Protein AF-A0A6N6ZDT7-F1 (afdb_monomer_lite)

Structure (mmCIF, N/CA/C/O backbone):
data_AF-A0A6N6ZDT7-F1
#
_entry.id   AF-A0A6N6ZDT7-F1
#
loop_
_atom_site.group_PDB
_atom_site.id
_atom_site.type_symbol
_atom_site.label_atom_id
_atom_site.label_alt_id
_atom_site.label_comp_id
_atom_site.label_asym_id
_atom_site.label_entity_id
_atom_site.label_seq_id
_atom_site.pdbx_PDB_ins_code
_atom_site.Cartn_x
_atom_site.Cartn_y
_atom_site.Cartn_z
_atom_site.occupancy
_atom_site.B_iso_or_equiv
_atom_site.auth_seq_id
_atom_site.auth_comp_id
_atom_site.auth_asym_id
_atom_site.auth_atom_id
_atom_site.pdbx_PDB_model_num
ATOM 1 N N . MET A 1 1 ? 32.423 -13.403 33.398 1.00 40.62 1 MET A N 1
ATOM 2 C CA . MET A 1 1 ? 31.146 -12.752 33.055 1.00 40.62 1 MET A CA 1
ATOM 3 C C . MET A 1 1 ? 30.874 -13.139 31.625 1.00 40.62 1 MET A C 1
ATOM 5 O O . MET A 1 1 ? 31.645 -12.760 30.758 1.00 40.62 1 MET A O 1
ATOM 9 N N . SER A 1 2 ? 29.938 -14.059 31.439 1.00 47.41 2 SER A N 1
ATOM 10 C CA . SER A 1 2 ? 29.636 -14.671 30.151 1.00 47.41 2 SER A CA 1
ATOM 11 C C . SER A 1 2 ? 28.853 -13.659 29.324 1.00 47.41 2 SER A C 1
ATOM 13 O O . SER A 1 2 ? 27.722 -13.342 29.681 1.00 47.41 2 SER A O 1
ATOM 15 N N . ASP A 1 3 ? 29.468 -13.116 28.277 1.00 53.34 3 ASP A N 1
ATOM 16 C CA . ASP A 1 3 ? 28.764 -12.298 27.294 1.00 53.34 3 ASP A CA 1
ATOM 17 C C . ASP A 1 3 ? 27.861 -13.229 26.480 1.00 53.34 3 ASP A C 1
ATOM 19 O O . ASP A 1 3 ? 28.299 -13.877 25.528 1.00 53.34 3 ASP A O 1
ATOM 23 N N . GLU A 1 4 ? 26.605 -13.366 26.903 1.00 55.56 4 GLU A N 1
ATOM 24 C CA . GLU A 1 4 ? 25.595 -14.010 26.071 1.00 55.56 4 GLU A CA 1
ATOM 25 C C . GLU A 1 4 ? 25.382 -13.157 24.808 1.00 55.56 4 GLU A C 1
ATOM 27 O O . GLU A 1 4 ? 25.164 -11.942 24.910 1.00 55.56 4 GLU A O 1
ATOM 32 N N . PRO A 1 5 ? 25.478 -13.758 23.609 1.00 49.47 5 PRO A N 1
ATOM 33 C CA . PRO A 1 5 ? 25.370 -13.027 22.356 1.00 49.47 5 PRO A CA 1
ATOM 34 C C . PRO A 1 5 ? 23.965 -12.445 22.188 1.00 49.47 5 PRO A C 1
ATOM 36 O O . PRO A 1 5 ? 22.962 -13.021 22.622 1.00 49.47 5 PRO A O 1
ATOM 39 N N . LYS A 1 6 ? 23.881 -11.274 21.549 1.00 50.59 6 LYS A N 1
ATOM 40 C CA . LYS A 1 6 ? 22.604 -10.579 21.358 1.00 50.59 6 LYS A CA 1
ATOM 41 C C . LYS A 1 6 ? 21.718 -11.395 20.404 1.00 50.59 6 LYS A C 1
ATOM 43 O O . LYS A 1 6 ? 22.240 -12.073 19.523 1.00 50.59 6 LYS A O 1
ATOM 48 N N . PRO A 1 7 ? 20.377 -11.283 20.481 1.00 47.41 7 PRO A N 1
ATOM 49 C CA . PRO A 1 7 ? 19.448 -12.080 19.666 1.00 47.41 7 PRO A CA 1
ATOM 50 C C . PRO A 1 7 ? 19.633 -11.951 18.144 1.00 47.41 7 PRO A C 1
ATOM 52 O O . PRO A 1 7 ? 19.095 -12.757 17.394 1.00 47.41 7 PRO A O 1
ATOM 55 N N . CYS A 1 8 ? 20.377 -10.945 17.674 1.00 46.56 8 CYS A N 1
ATOM 56 C CA . CYS A 1 8 ? 20.740 -10.773 16.269 1.00 46.56 8 CYS A CA 1
ATOM 57 C C . CYS A 1 8 ? 21.877 -11.692 15.796 1.00 46.56 8 CYS A C 1
ATOM 59 O O . CYS A 1 8 ? 21.957 -11.964 14.603 1.00 46.56 8 CYS A O 1
ATOM 61 N N . ASP A 1 9 ? 22.716 -12.193 16.703 1.00 46.00 9 ASP A N 1
ATOM 62 C CA . ASP A 1 9 ? 23.884 -13.023 16.374 1.00 46.00 9 ASP A CA 1
ATOM 63 C C . ASP A 1 9 ? 23.500 -14.500 16.157 1.00 46.00 9 ASP A C 1
ATOM 65 O O . ASP A 1 9 ? 24.256 -15.267 15.569 1.00 46.00 9 ASP A O 1
ATOM 69 N N . LEU A 1 10 ? 22.297 -14.891 16.596 1.00 47.38 10 LEU A N 1
ATOM 70 C CA . LEU A 1 10 ? 21.721 -16.234 16.434 1.00 47.38 10 LEU A CA 1
ATOM 71 C C . LEU A 1 10 ? 20.873 -16.383 15.162 1.00 47.38 10 LEU A C 1
ATOM 73 O O . LEU A 1 10 ? 20.349 -17.460 14.876 1.00 47.38 10 LEU A O 1
ATOM 77 N N . ILE A 1 11 ? 20.716 -15.308 14.391 1.00 46.97 11 ILE A N 1
ATOM 78 C CA . ILE A 1 11 ? 19.949 -15.312 13.150 1.00 46.97 11 ILE A CA 1
ATOM 79 C C . ILE A 1 11 ? 20.946 -15.469 11.999 1.00 46.97 11 ILE A C 1
ATOM 81 O O . ILE A 1 11 ? 21.381 -14.491 11.394 1.00 46.97 11 ILE A O 1
ATOM 85 N N . GLU A 1 12 ? 21.284 -16.714 11.651 1.00 44.91 12 GLU A N 1
ATOM 86 C CA . GLU A 1 12 ? 21.985 -17.049 10.401 1.00 44.91 12 GLU A CA 1
ATOM 87 C C . GLU A 1 12 ? 21.084 -16.828 9.166 1.00 44.91 12 GLU A C 1
ATOM 89 O O . GLU A 1 12 ? 20.954 -17.680 8.291 1.00 44.91 12 GLU A O 1
ATOM 94 N N . PHE A 1 13 ? 20.447 -15.665 9.036 1.00 43.69 13 PHE A N 1
ATOM 95 C CA . PHE A 1 13 ? 19.944 -15.232 7.739 1.00 43.69 13 PHE A CA 1
ATOM 96 C C . PHE A 1 13 ? 21.044 -14.433 7.059 1.00 43.69 13 PHE A C 1
ATOM 98 O O . PHE A 1 13 ? 21.208 -13.229 7.262 1.00 43.69 13 PHE A O 1
ATOM 105 N N . ARG A 1 14 ? 21.810 -15.137 6.219 1.00 39.03 14 ARG A N 1
ATOM 106 C CA . ARG A 1 14 ? 22.749 -14.557 5.255 1.00 39.03 14 ARG A CA 1
ATOM 107 C C . ARG A 1 14 ? 22.012 -13.600 4.310 1.00 39.03 14 ARG A C 1
ATOM 109 O O . ARG A 1 14 ? 21.705 -13.932 3.169 1.00 39.03 14 ARG A O 1
ATOM 116 N N . HIS A 1 15 ? 21.790 -12.361 4.740 1.00 39.25 15 HIS A N 1
ATOM 117 C CA . HIS A 1 15 ? 21.284 -11.276 3.891 1.00 39.25 15 HIS A CA 1
ATOM 118 C C . HIS A 1 15 ? 22.311 -10.787 2.849 1.00 39.25 15 HIS A C 1
ATOM 120 O O . HIS A 1 15 ? 22.043 -9.842 2.103 1.00 39.25 15 HIS A O 1
ATOM 126 N N . ILE A 1 16 ? 23.476 -11.435 2.761 1.00 41.12 16 ILE A N 1
ATOM 127 C CA . ILE A 1 16 ? 24.509 -11.144 1.763 1.00 41.12 16 ILE A CA 1
ATOM 128 C C . ILE A 1 16 ? 24.319 -12.008 0.501 1.00 41.12 16 ILE A C 1
ATOM 130 O O . ILE A 1 16 ? 24.439 -11.484 -0.609 1.00 41.12 16 ILE A O 1
ATOM 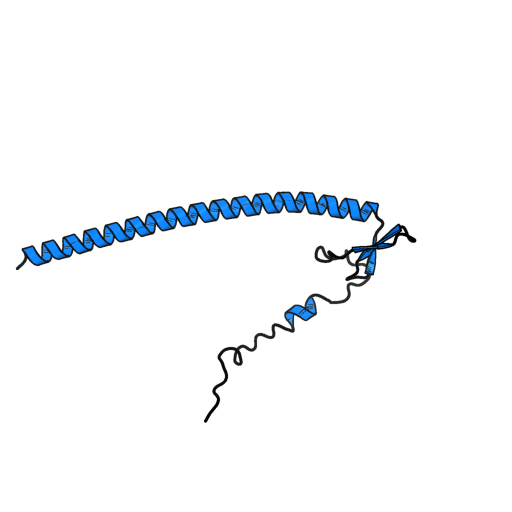134 N N . ASP A 1 17 ? 23.891 -13.270 0.632 1.00 39.19 17 ASP A N 1
ATOM 135 C CA . ASP A 1 17 ? 23.786 -14.195 -0.514 1.00 39.19 17 ASP A CA 1
ATOM 136 C C . ASP A 1 17 ? 22.586 -13.890 -1.436 1.00 39.19 17 ASP A C 1
ATOM 138 O O . ASP A 1 17 ? 22.636 -14.158 -2.639 1.00 39.19 17 ASP A O 1
ATOM 142 N N . GLN A 1 18 ? 21.526 -13.239 -0.935 1.00 41.88 18 GLN A N 1
ATOM 143 C CA . GLN A 1 18 ? 20.422 -12.775 -1.793 1.00 41.88 18 GLN A CA 1
ATOM 144 C C . GLN A 1 18 ? 20.734 -11.479 -2.555 1.00 41.88 18 GLN A C 1
ATOM 146 O O . GLN A 1 18 ? 20.167 -11.255 -3.625 1.00 41.88 18 GLN A O 1
ATOM 151 N N . LYS A 1 19 ? 21.657 -10.636 -2.067 1.00 36.97 19 LYS A N 1
ATOM 152 C CA . LYS A 1 19 ? 22.065 -9.420 -2.792 1.00 36.97 19 LYS A CA 1
ATOM 153 C C . LYS A 1 19 ? 23.068 -9.703 -3.908 1.00 36.97 19 LYS A C 1
ATOM 155 O O . LYS A 1 19 ? 23.082 -8.964 -4.890 1.00 36.97 19 LYS A O 1
ATOM 160 N N . GLN A 1 20 ? 23.861 -10.771 -3.814 1.00 38.41 20 GLN A N 1
ATOM 161 C CA . GLN A 1 20 ? 24.835 -11.101 -4.862 1.00 38.41 20 GLN A CA 1
ATOM 162 C C . GLN A 1 20 ? 24.213 -11.725 -6.120 1.00 38.41 20 GLN A C 1
ATOM 164 O O . GLN A 1 20 ? 24.777 -11.581 -7.201 1.00 38.41 20 GLN A O 1
ATOM 169 N N . ARG A 1 21 ? 23.004 -12.300 -6.045 1.00 37.62 21 ARG A N 1
ATOM 170 C CA . ARG A 1 21 ? 22.272 -12.739 -7.252 1.00 37.62 21 ARG A CA 1
ATOM 171 C C . ARG A 1 21 ? 21.674 -11.592 -8.079 1.00 37.62 21 ARG A C 1
ATOM 173 O O . ARG A 1 21 ? 21.215 -11.833 -9.191 1.00 37.62 21 ARG A O 1
ATOM 180 N N . LEU A 1 22 ? 21.678 -10.352 -7.578 1.00 40.91 22 LEU A N 1
ATOM 181 C CA . LEU A 1 22 ? 21.117 -9.194 -8.292 1.00 40.91 22 LEU A CA 1
ATOM 182 C C . LEU A 1 22 ? 22.077 -8.553 -9.310 1.00 40.91 22 LEU A C 1
ATOM 184 O O . LEU A 1 22 ? 21.641 -7.694 -10.074 1.00 40.91 22 LEU A O 1
ATOM 188 N N . TYR A 1 23 ? 23.347 -8.967 -9.358 1.00 42.41 23 TYR A N 1
ATOM 189 C CA . TYR A 1 23 ? 24.352 -8.398 -10.268 1.00 42.41 23 TYR A CA 1
ATOM 190 C C . TYR A 1 23 ? 25.204 -9.467 -10.952 1.00 42.41 23 TYR A C 1
ATOM 192 O O . TYR A 1 23 ? 26.421 -9.338 -11.083 1.00 42.41 23 TYR A O 1
ATOM 200 N N . GLU A 1 24 ? 24.570 -10.525 -11.444 1.00 44.22 24 GLU A N 1
ATOM 201 C CA . GLU A 1 24 ? 25.212 -11.329 -12.476 1.00 44.22 24 GLU A CA 1
ATOM 202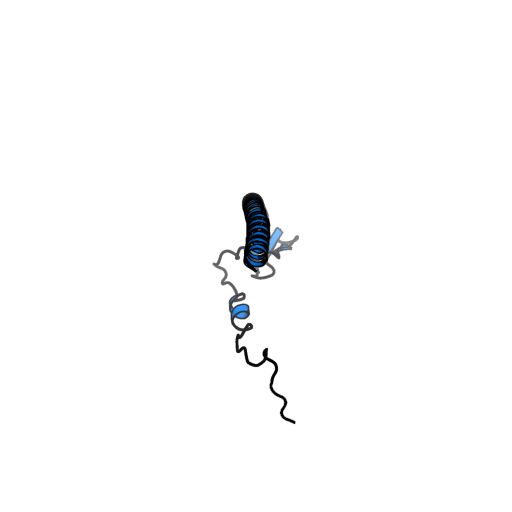 C C . GLU A 1 24 ? 25.320 -10.451 -13.734 1.00 44.22 24 GLU A C 1
ATOM 204 O O . GLU A 1 24 ? 24.306 -9.965 -14.243 1.00 44.22 24 GLU A O 1
ATOM 209 N N . LYS A 1 25 ? 26.549 -10.168 -14.198 1.00 40.12 25 LYS A N 1
ATOM 210 C CA . LYS A 1 25 ? 26.797 -9.377 -15.417 1.00 40.12 25 LYS A CA 1
ATOM 211 C C . LYS A 1 25 ? 25.934 -9.940 -16.547 1.00 40.12 25 LYS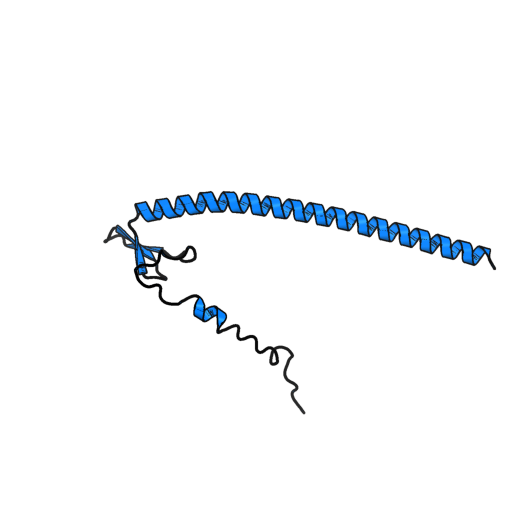 A C 1
ATOM 213 O O . LYS A 1 25 ? 26.185 -11.035 -17.050 1.00 40.12 25 LYS A O 1
ATOM 218 N N . HIS A 1 26 ? 24.898 -9.199 -16.931 1.00 42.41 26 HIS A N 1
ATOM 219 C CA . HIS A 1 26 ? 24.013 -9.593 -18.014 1.00 42.41 26 HIS A CA 1
ATOM 220 C C . HIS A 1 26 ? 24.844 -9.750 -19.297 1.00 42.41 26 HIS A C 1
ATOM 222 O O . HIS A 1 26 ? 25.460 -8.792 -19.757 1.00 42.41 26 HIS A O 1
ATOM 228 N N . ARG A 1 27 ? 24.873 -10.965 -19.867 1.00 42.34 27 ARG A N 1
ATOM 229 C CA . ARG A 1 27 ? 25.391 -11.194 -21.225 1.00 42.34 27 ARG A CA 1
ATOM 230 C C . ARG A 1 27 ? 24.639 -10.298 -22.216 1.00 42.34 27 ARG A C 1
ATOM 232 O O . ARG A 1 27 ? 23.439 -10.071 -22.043 1.00 42.34 27 ARG A O 1
ATOM 239 N N . TYR A 1 28 ? 25.358 -9.853 -23.245 1.00 44.41 28 TYR A N 1
ATOM 240 C CA . TYR A 1 28 ? 24.954 -8.892 -24.280 1.00 44.41 28 TYR A CA 1
ATOM 241 C C . TYR A 1 28 ? 23.560 -9.136 -24.899 1.00 44.41 28 TYR A C 1
ATOM 243 O O . TYR A 1 28 ? 22.882 -8.177 -25.268 1.00 44.41 28 TYR A O 1
ATOM 251 N N . ASP A 1 29 ? 23.080 -10.382 -24.909 1.00 42.88 29 ASP A N 1
ATOM 252 C CA . ASP A 1 29 ? 21.799 -10.756 -25.522 1.00 42.88 29 ASP A CA 1
ATOM 253 C C . ASP A 1 29 ? 20.568 -10.574 -24.618 1.00 42.88 29 ASP A C 1
ATOM 255 O O . ASP A 1 29 ? 19.434 -10.666 -25.088 1.00 42.88 29 ASP A O 1
ATOM 259 N N . LYS A 1 30 ? 20.728 -10.288 -23.315 1.00 46.00 30 LYS A N 1
ATOM 260 C CA . LYS A 1 30 ? 19.567 -10.089 -22.431 1.00 46.00 30 LYS A CA 1
ATOM 261 C C . LYS A 1 30 ? 18.983 -8.674 -22.603 1.00 46.00 30 LYS A C 1
ATOM 263 O O . LYS A 1 30 ? 19.726 -7.684 -22.640 1.00 46.00 30 LYS A O 1
ATOM 268 N N . PRO A 1 31 ? 17.647 -8.513 -22.704 1.00 50.50 31 PRO A N 1
ATOM 269 C CA . PRO A 1 31 ? 17.033 -7.200 -22.572 1.00 50.50 31 PRO A CA 1
ATOM 270 C C . PRO A 1 31 ? 17.417 -6.650 -21.199 1.00 50.50 31 PRO A C 1
ATOM 272 O O . PRO A 1 31 ? 17.241 -7.315 -20.182 1.00 50.50 31 PRO A O 1
ATOM 275 N N . CYS A 1 32 ? 18.005 -5.456 -21.189 1.00 54.38 32 CYS A N 1
ATOM 276 C CA . CYS A 1 32 ? 18.348 -4.736 -19.973 1.00 54.38 32 CYS A CA 1
ATOM 277 C C . CYS A 1 32 ? 17.136 -4.744 -19.039 1.00 54.38 32 CYS A C 1
ATOM 279 O O . CYS A 1 32 ? 16.071 -4.232 -19.420 1.00 54.38 32 CYS A O 1
ATOM 281 N N . SER A 1 33 ? 17.299 -5.356 -17.865 1.00 53.97 33 SER A N 1
ATOM 282 C CA . SER A 1 33 ? 16.227 -5.543 -16.895 1.00 53.97 33 SER A CA 1
ATOM 283 C C . SER A 1 33 ? 15.572 -4.197 -16.587 1.00 53.97 33 SER A C 1
ATOM 285 O O . SER A 1 33 ? 16.204 -3.138 -16.628 1.00 53.97 33 SER A O 1
ATOM 287 N N . THR A 1 34 ? 14.268 -4.212 -16.324 1.00 51.41 34 THR A N 1
ATOM 288 C CA . THR A 1 34 ? 13.466 -3.017 -16.006 1.00 51.41 34 THR A CA 1
ATOM 289 C C . THR A 1 34 ? 14.016 -2.244 -14.789 1.00 51.41 34 THR A C 1
ATOM 291 O O . THR A 1 34 ? 13.652 -1.094 -14.562 1.00 51.41 34 THR A O 1
ATOM 294 N N . SER A 1 35 ? 14.935 -2.848 -14.024 1.00 51.69 35 SER A N 1
ATOM 295 C CA . SER A 1 35 ? 15.649 -2.257 -12.890 1.00 51.69 35 SER A CA 1
ATOM 296 C C . SER A 1 35 ? 16.840 -1.365 -13.263 1.00 51.69 35 SER A C 1
ATOM 298 O O . SER A 1 35 ? 17.267 -0.561 -12.435 1.00 51.69 35 SER A O 1
ATOM 300 N N . CYS A 1 36 ? 17.377 -1.439 -14.482 1.00 59.16 36 CYS A N 1
ATOM 301 C CA . CYS A 1 36 ? 18.456 -0.548 -14.902 1.00 59.16 36 CYS A CA 1
ATOM 302 C C . CYS A 1 36 ? 17.904 0.850 -15.225 1.00 59.16 36 CYS A C 1
ATOM 304 O O . CYS A 1 36 ? 17.392 1.096 -16.318 1.00 59.16 36 CYS A O 1
ATOM 306 N N . ARG A 1 37 ? 18.001 1.763 -14.254 1.00 57.78 37 ARG A N 1
ATOM 307 C CA . ARG A 1 37 ? 17.474 3.140 -14.342 1.00 57.78 37 ARG A CA 1
ATOM 308 C C . ARG A 1 37 ? 18.527 4.193 -14.696 1.00 57.78 37 ARG A C 1
ATOM 310 O O . ARG A 1 37 ? 18.175 5.337 -14.950 1.00 57.78 37 ARG A O 1
ATOM 317 N N . GLN A 1 38 ? 19.807 3.827 -14.692 1.00 67.50 38 GLN A N 1
ATOM 318 C CA . GLN A 1 38 ? 20.912 4.752 -14.946 1.00 67.50 38 GLN A CA 1
ATOM 319 C C . GLN A 1 38 ? 21.372 4.639 -16.399 1.00 67.50 38 GLN A C 1
ATOM 321 O O . GLN A 1 38 ? 22.020 3.660 -16.781 1.00 67.50 38 GLN A O 1
ATOM 326 N N . VAL A 1 39 ? 21.024 5.646 -17.197 1.00 71.62 39 VAL A N 1
ATOM 327 C CA . VAL A 1 39 ? 21.397 5.760 -18.610 1.00 71.62 39 VAL A CA 1
ATOM 328 C C . VAL A 1 39 ? 22.162 7.056 -18.822 1.00 71.62 39 VAL A C 1
ATOM 330 O O . VAL A 1 39 ? 21.773 8.104 -18.315 1.00 71.62 39 VAL A O 1
ATOM 333 N N . GLU A 1 40 ? 23.266 6.963 -19.551 1.00 80.38 40 GLU A N 1
ATOM 334 C CA . GLU A 1 40 ? 24.096 8.083 -19.970 1.00 80.38 40 GLU A CA 1
ATOM 335 C C . GLU A 1 40 ? 23.887 8.362 -21.451 1.00 80.38 40 GLU A C 1
ATOM 337 O O . GLU A 1 40 ? 23.825 7.442 -22.267 1.00 80.38 40 GLU A O 1
ATOM 342 N N . LEU A 1 41 ? 23.784 9.641 -21.793 1.00 78.62 41 LEU A N 1
ATOM 343 C CA . LEU A 1 41 ? 23.718 10.102 -23.170 1.00 78.62 41 LEU A CA 1
ATOM 344 C C . LEU A 1 41 ? 25.130 10.458 -23.624 1.00 78.62 41 LEU A C 1
ATOM 346 O O . LEU A 1 41 ? 25.706 11.440 -23.158 1.00 78.62 41 LEU A O 1
ATOM 350 N N . HIS A 1 42 ? 25.675 9.687 -24.559 1.00 77.88 42 HIS A N 1
ATOM 351 C CA . HIS A 1 42 ? 26.908 10.071 -25.232 1.00 77.88 42 HIS A CA 1
ATOM 352 C C . HIS A 1 42 ? 26.575 11.002 -26.399 1.00 77.88 42 HIS A C 1
ATOM 354 O O . HIS A 1 42 ? 26.053 10.574 -27.428 1.00 77.88 42 HIS A O 1
ATOM 360 N N . SER A 1 43 ? 26.894 12.288 -26.242 1.00 72.50 43 SER A N 1
ATOM 361 C CA . SER A 1 43 ? 26.634 13.340 -27.236 1.00 72.50 43 SER A CA 1
ATOM 362 C C . SER A 1 43 ? 27.353 13.100 -28.569 1.00 72.50 43 SER A C 1
ATOM 364 O O . SER A 1 43 ? 26.790 13.362 -29.629 1.00 72.50 43 SER A O 1
ATOM 366 N N . HIS A 1 44 ? 28.574 12.560 -28.520 1.00 73.88 44 HIS A N 1
ATOM 367 C CA . HIS A 1 44 ? 29.407 12.322 -29.701 1.00 73.88 44 HIS A CA 1
ATOM 368 C C . HIS A 1 44 ? 28.933 11.136 -30.546 1.00 73.88 44 HIS A C 1
ATOM 370 O O . HIS A 1 44 ? 28.884 11.233 -31.768 1.00 73.88 44 HIS A O 1
ATOM 376 N N . THR A 1 45 ? 28.559 10.028 -29.906 1.00 74.56 45 THR A N 1
ATOM 377 C CA . THR A 1 45 ? 28.096 8.808 -30.589 1.00 74.56 45 THR A CA 1
ATOM 378 C C . THR A 1 45 ? 26.581 8.764 -30.763 1.00 74.56 45 THR A C 1
ATOM 380 O O . THR A 1 45 ? 26.071 7.825 -31.364 1.00 74.56 45 THR A O 1
ATOM 383 N N . ARG A 1 46 ? 25.859 9.768 -30.236 1.00 76.06 46 ARG A N 1
ATOM 384 C CA . ARG A 1 46 ? 24.389 9.855 -30.218 1.00 76.06 46 ARG A CA 1
ATOM 385 C C . ARG A 1 46 ? 23.745 8.557 -29.733 1.00 76.06 46 ARG A C 1
ATOM 387 O O . ARG A 1 46 ? 22.796 8.064 -30.329 1.00 76.06 46 ARG A O 1
ATOM 394 N N . SER A 1 47 ? 24.283 7.993 -28.657 1.00 80.94 47 SER A N 1
ATOM 395 C CA . SER A 1 47 ? 23.853 6.699 -28.134 1.00 80.94 47 SER A CA 1
ATOM 396 C C . SER A 1 47 ? 23.537 6.777 -26.647 1.00 80.94 47 SER A C 1
ATOM 398 O O . SER A 1 47 ? 24.256 7.426 -25.882 1.00 80.94 47 SER A O 1
ATOM 400 N N . CYS A 1 48 ? 22.491 6.072 -26.232 1.00 79.94 48 CYS A N 1
ATOM 401 C CA . CYS A 1 48 ? 22.114 5.919 -24.833 1.00 79.94 48 CYS A CA 1
ATOM 402 C C . CYS A 1 48 ? 22.786 4.666 -24.274 1.00 79.94 48 CYS A C 1
ATOM 404 O O . CYS A 1 48 ? 22.561 3.577 -24.793 1.00 79.94 48 CYS A O 1
ATOM 406 N N . VAL A 1 49 ? 23.588 4.785 -23.219 1.00 80.56 49 VAL A N 1
ATOM 407 C CA . VAL A 1 49 ? 24.315 3.647 -22.639 1.00 80.56 49 VAL A CA 1
ATOM 408 C C . VAL A 1 49 ? 23.884 3.427 -21.199 1.00 80.56 49 VAL A C 1
ATOM 410 O O . VAL A 1 49 ? 23.894 4.343 -20.380 1.00 80.56 49 VAL A O 1
ATOM 413 N N . CYS A 1 50 ? 23.502 2.201 -20.858 1.00 79.06 50 CYS A N 1
ATOM 414 C CA . CYS A 1 50 ? 23.225 1.844 -19.474 1.00 79.06 50 CYS A CA 1
ATOM 415 C C . CYS A 1 50 ? 24.518 1.799 -18.650 1.00 79.06 50 CYS A C 1
ATOM 417 O O . CYS A 1 50 ? 25.398 0.995 -18.948 1.00 79.06 50 CYS A O 1
ATOM 419 N N . LYS A 1 51 ? 24.602 2.550 -17.545 1.00 73.69 51 LYS A N 1
ATOM 420 C CA . LYS A 1 51 ? 25.777 2.516 -16.650 1.00 73.69 51 LYS A CA 1
ATOM 421 C C . LYS A 1 51 ? 25.937 1.190 -15.904 1.00 73.69 51 LYS A C 1
ATOM 423 O O . LYS A 1 51 ? 27.038 0.829 -15.510 1.00 73.69 51 LYS A O 1
ATOM 428 N N . THR A 1 52 ? 24.843 0.458 -15.704 1.00 70.50 52 THR A N 1
ATOM 429 C CA . THR A 1 52 ? 24.840 -0.793 -14.931 1.00 70.50 52 THR A CA 1
ATOM 430 C C . THR A 1 52 ? 25.223 -2.005 -15.777 1.00 70.50 52 THR A C 1
ATOM 432 O O . THR A 1 52 ? 25.929 -2.886 -15.297 1.00 70.50 52 THR A O 1
ATOM 435 N N . CYS A 1 53 ? 24.752 -2.075 -17.027 1.00 68.38 53 CYS A N 1
ATOM 436 C CA . CYS A 1 53 ? 24.965 -3.242 -17.891 1.00 68.38 53 CYS A CA 1
ATOM 437 C C . CYS A 1 53 ? 25.741 -2.949 -19.181 1.00 68.38 53 CYS A C 1
ATOM 439 O O . CYS A 1 53 ? 26.034 -3.878 -19.926 1.00 68.38 53 CYS A O 1
ATOM 441 N N . GLY A 1 54 ? 26.065 -1.687 -19.472 1.00 72.31 54 GLY A N 1
ATOM 442 C CA . GLY A 1 54 ? 26.802 -1.290 -20.675 1.00 72.31 54 GLY A CA 1
ATOM 443 C C . GLY A 1 54 ? 26.011 -1.415 -21.979 1.00 72.31 54 GLY A C 1
ATOM 444 O O . GLY A 1 54 ? 26.568 -1.188 -23.049 1.00 72.31 54 GLY A O 1
ATOM 445 N N . LYS A 1 55 ? 24.721 -1.777 -21.923 1.00 78.06 55 LYS A N 1
ATOM 446 C CA . LYS A 1 55 ? 23.885 -1.902 -23.119 1.00 78.06 55 LYS A CA 1
ATOM 447 C C . LYS A 1 55 ? 23.732 -0.549 -23.802 1.00 78.06 55 LYS A C 1
ATOM 449 O O . LYS A 1 55 ? 23.385 0.433 -23.148 1.00 78.06 55 LYS A O 1
ATOM 454 N N . VAL A 1 56 ? 23.961 -0.543 -25.110 1.00 80.62 56 VAL A N 1
ATOM 455 C CA . VAL A 1 56 ? 23.801 0.624 -25.973 1.00 80.62 56 VAL A CA 1
ATOM 456 C C . VAL A 1 56 ? 22.429 0.563 -26.634 1.00 80.62 56 VAL A C 1
ATOM 458 O O . VAL A 1 56 ? 22.020 -0.485 -27.136 1.00 80.62 56 VAL A O 1
ATOM 461 N N . TRP A 1 57 ? 21.725 1.684 -26.623 1.00 78.19 57 TRP A N 1
ATOM 462 C CA . TRP A 1 57 ? 20.466 1.889 -27.318 1.00 78.19 57 TRP A CA 1
ATOM 463 C C . TRP A 1 57 ? 20.555 3.080 -28.251 1.00 78.19 57 TRP A C 1
ATOM 465 O O . TRP A 1 57 ? 21.267 4.058 -27.991 1.00 78.19 57 TRP A O 1
ATOM 475 N N . GLU A 1 58 ? 19.754 3.000 -29.302 1.00 83.06 58 GLU A N 1
ATOM 476 C CA . GLU A 1 58 ? 19.422 4.145 -30.126 1.00 83.06 58 GLU A CA 1
ATOM 477 C C . GLU A 1 58 ? 18.507 5.098 -29.306 1.00 83.06 58 GLU A C 1
ATOM 479 O O . GLU A 1 58 ? 17.674 4.630 -28.513 1.00 83.06 58 GLU A O 1
ATOM 484 N N . PRO A 1 59 ? 18.711 6.430 -29.368 1.00 81.88 59 PRO A N 1
ATOM 485 C CA . PRO A 1 59 ? 17.989 7.374 -28.515 1.00 81.88 59 PRO A CA 1
ATOM 486 C C . PRO A 1 59 ? 16.466 7.350 -28.667 1.00 81.88 59 PRO A C 1
ATOM 488 O O . PRO A 1 59 ? 15.764 7.495 -27.664 1.00 81.88 59 PRO A O 1
ATOM 491 N N . TYR A 1 60 ? 15.942 7.158 -29.878 1.00 79.50 60 TYR A N 1
ATOM 492 C CA . TYR A 1 60 ? 14.506 7.075 -30.125 1.00 79.50 60 TYR A CA 1
ATOM 493 C C . TYR A 1 60 ? 13.913 5.818 -29.483 1.00 79.50 60 TYR A C 1
ATOM 495 O O . TYR A 1 60 ? 12.922 5.911 -28.756 1.00 79.50 60 TYR A O 1
ATOM 503 N N . ASP A 1 61 ? 14.570 4.667 -29.632 1.00 78.31 61 ASP A N 1
ATOM 504 C CA . ASP A 1 61 ? 14.150 3.422 -28.972 1.00 78.31 61 ASP A CA 1
ATOM 505 C C . ASP A 1 61 ? 14.127 3.555 -27.441 1.00 78.31 61 ASP A C 1
ATOM 507 O O . ASP A 1 61 ? 13.223 3.049 -26.762 1.00 78.31 61 ASP A O 1
ATOM 511 N N . TYR A 1 62 ? 15.098 4.278 -26.876 1.00 77.06 62 TYR A N 1
ATOM 512 C CA . TYR A 1 62 ? 15.127 4.574 -25.446 1.00 77.06 62 TYR A CA 1
ATOM 513 C C . TYR A 1 62 ? 13.955 5.470 -25.014 1.00 77.06 62 TYR A C 1
ATOM 515 O O . TYR A 1 62 ? 13.304 5.183 -24.005 1.00 77.06 62 TYR A O 1
ATOM 523 N N . LEU A 1 63 ? 13.629 6.506 -25.791 1.00 75.75 63 LEU A N 1
ATOM 524 C CA . LEU A 1 63 ? 12.479 7.380 -25.531 1.00 75.75 63 LEU A CA 1
ATOM 525 C C . LEU A 1 63 ? 11.147 6.619 -25.606 1.00 75.75 63 LEU A C 1
ATOM 527 O O . LEU A 1 63 ? 10.297 6.788 -24.730 1.00 75.75 63 LEU A O 1
ATOM 531 N N . VAL A 1 64 ? 10.979 5.726 -26.587 1.00 77.00 64 VAL A N 1
ATOM 532 C CA . VAL A 1 64 ? 9.791 4.860 -26.706 1.00 77.00 64 VAL A CA 1
ATOM 533 C C . VAL A 1 64 ? 9.679 3.898 -25.517 1.00 77.00 64 VAL A C 1
ATOM 535 O O . VAL A 1 64 ? 8.585 3.645 -25.009 1.00 77.00 64 VAL A O 1
ATOM 538 N N . ARG A 1 65 ? 10.801 3.370 -25.016 1.00 71.88 65 ARG A N 1
ATOM 539 C CA . ARG A 1 65 ? 10.815 2.544 -23.798 1.00 71.88 65 ARG A CA 1
ATOM 540 C C . ARG A 1 65 ? 10.399 3.346 -22.561 1.00 71.88 65 ARG A C 1
ATOM 542 O O . ARG A 1 65 ? 9.626 2.839 -21.748 1.00 71.88 65 ARG A O 1
ATOM 549 N N . LEU A 1 66 ? 10.894 4.574 -22.407 1.00 69.75 66 LEU A N 1
ATOM 550 C CA . LEU A 1 66 ? 10.526 5.446 -21.287 1.00 69.75 66 LEU A CA 1
ATOM 551 C C . LEU A 1 66 ? 9.037 5.808 -21.308 1.00 69.75 66 LEU A C 1
ATOM 553 O O . LEU A 1 66 ? 8.388 5.740 -20.264 1.00 69.75 66 LEU A O 1
ATOM 557 N N . SER A 1 67 ? 8.485 6.136 -22.478 1.00 70.25 67 SER A N 1
ATOM 558 C CA . SER A 1 67 ? 7.070 6.497 -22.605 1.00 70.25 67 SER A CA 1
ATOM 559 C C . SER A 1 67 ? 6.143 5.323 -22.277 1.00 70.25 67 SER A C 1
ATOM 561 O O . SER A 1 67 ? 5.192 5.494 -21.512 1.00 70.25 67 SER A O 1
ATOM 563 N N . ARG A 1 68 ? 6.466 4.108 -22.745 1.00 65.25 68 ARG A N 1
ATOM 564 C CA . ARG A 1 68 ? 5.742 2.879 -22.373 1.00 65.25 68 ARG A CA 1
ATOM 565 C C . ARG A 1 68 ? 5.753 2.658 -20.861 1.00 65.25 68 ARG A C 1
ATOM 567 O O . ARG A 1 68 ? 4.688 2.501 -20.269 1.00 65.25 68 ARG A O 1
ATOM 574 N N . ASN A 1 69 ? 6.926 2.743 -20.232 1.00 64.94 69 ASN A N 1
ATOM 575 C CA . ASN A 1 6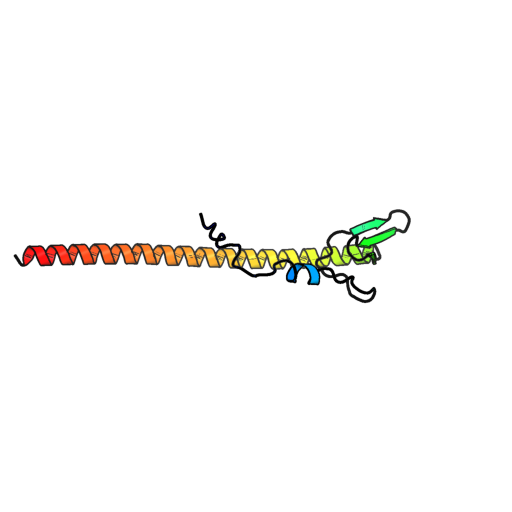9 ? 7.062 2.573 -18.784 1.00 64.94 69 ASN A CA 1
ATOM 576 C C . ASN A 1 69 ? 6.283 3.627 -17.980 1.00 64.94 69 ASN A C 1
ATOM 578 O O . ASN A 1 69 ? 5.783 3.325 -16.899 1.00 64.94 69 ASN A O 1
ATOM 582 N N . TRP A 1 70 ? 6.171 4.857 -18.486 1.00 61.44 70 TRP A N 1
ATOM 583 C CA . TRP A 1 70 ? 5.404 5.916 -17.828 1.00 61.44 70 TRP A CA 1
ATOM 584 C C . TRP A 1 70 ? 3.898 5.642 -17.858 1.00 61.44 70 TRP A C 1
ATOM 586 O O . TRP A 1 70 ? 3.221 5.772 -16.838 1.00 61.44 70 TRP A O 1
ATOM 596 N N . THR A 1 71 ? 3.372 5.206 -19.007 1.00 63.62 71 THR A N 1
ATOM 597 C CA . THR A 1 71 ? 1.947 4.857 -19.136 1.00 63.62 71 THR A CA 1
ATOM 598 C C . THR A 1 71 ? 1.558 3.667 -18.261 1.00 63.62 71 THR A C 1
ATOM 600 O O . THR A 1 71 ? 0.521 3.711 -17.601 1.00 63.62 71 THR A O 1
ATOM 603 N N . THR A 1 72 ? 2.415 2.644 -18.173 1.00 70.50 72 THR A N 1
ATOM 604 C CA . THR A 1 72 ? 2.194 1.505 -17.272 1.00 70.50 72 THR A CA 1
ATOM 605 C C . THR A 1 72 ? 2.310 1.923 -15.810 1.00 70.50 72 THR A C 1
ATOM 607 O O . THR A 1 72 ? 1.450 1.567 -15.016 1.00 70.50 72 THR A O 1
ATOM 610 N N . TYR A 1 73 ? 3.301 2.755 -15.463 1.00 74.25 73 TYR A N 1
ATOM 611 C CA . TYR A 1 73 ? 3.461 3.271 -14.101 1.00 74.25 73 TYR A CA 1
ATOM 612 C C . TYR A 1 73 ? 2.218 4.021 -13.626 1.00 74.25 73 TYR A C 1
ATOM 614 O O . TYR A 1 73 ? 1.793 3.834 -12.489 1.00 74.25 73 TYR A O 1
ATOM 622 N N . ARG A 1 74 ? 1.615 4.852 -14.486 1.00 71.56 74 ARG A N 1
ATOM 623 C CA . ARG A 1 74 ? 0.406 5.587 -14.113 1.00 71.56 74 ARG A CA 1
ATOM 624 C C . ARG A 1 74 ? -0.767 4.649 -13.836 1.00 71.56 74 ARG A C 1
ATOM 626 O O . ARG A 1 74 ? -1.416 4.801 -12.808 1.00 71.56 74 ARG A O 1
ATOM 633 N N . ALA A 1 75 ? -0.992 3.666 -14.707 1.00 72.00 75 ALA A N 1
ATOM 634 C CA . ALA A 1 75 ? -2.045 2.674 -14.513 1.00 72.00 75 ALA A CA 1
ATOM 635 C C . ALA A 1 75 ? -1.831 1.841 -13.235 1.00 72.00 75 ALA A C 1
ATOM 637 O O . ALA A 1 75 ? -2.783 1.585 -12.499 1.00 72.00 75 ALA A O 1
ATOM 638 N N . ASP A 1 76 ? -0.589 1.451 -12.946 1.00 75.94 76 ASP A N 1
ATOM 639 C CA . ASP A 1 76 ? -0.240 0.709 -11.731 1.00 75.94 76 ASP A CA 1
ATOM 640 C C . ASP A 1 76 ? -0.388 1.574 -10.471 1.00 75.94 76 ASP A C 1
ATOM 642 O O . ASP A 1 76 ? -0.858 1.093 -9.441 1.00 75.94 76 ASP A O 1
ATOM 646 N N . TYR A 1 77 ? -0.044 2.863 -10.552 1.00 81.81 77 TYR A N 1
ATOM 647 C CA . TYR A 1 77 ? -0.251 3.823 -9.469 1.00 81.81 77 TYR A CA 1
ATOM 648 C C . TYR A 1 77 ? -1.739 4.015 -9.161 1.00 81.81 77 TYR A C 1
ATOM 650 O O . TYR A 1 77 ? -2.128 3.962 -7.997 1.00 81.81 77 TYR A O 1
ATOM 658 N N . ASP A 1 78 ? -2.576 4.200 -10.184 1.00 85.31 78 ASP A N 1
ATOM 659 C CA . ASP A 1 78 ? -4.017 4.386 -9.995 1.00 85.31 78 ASP A CA 1
ATOM 660 C C . ASP A 1 78 ? -4.662 3.125 -9.377 1.00 85.31 78 ASP A C 1
ATOM 662 O O . ASP A 1 78 ? -5.481 3.242 -8.464 1.00 85.31 78 ASP A O 1
ATOM 666 N N . LYS A 1 79 ? -4.224 1.918 -9.778 1.00 89.19 79 LYS A N 1
ATOM 667 C CA . LYS A 1 79 ? -4.619 0.653 -9.122 1.00 89.19 79 LYS A CA 1
ATOM 668 C C . LYS A 1 79 ? -4.184 0.598 -7.660 1.00 89.19 79 LYS A C 1
ATOM 670 O O . LYS A 1 79 ? -5.009 0.350 -6.790 1.00 89.19 79 LYS A O 1
ATOM 675 N N . TYR A 1 80 ? -2.915 0.889 -7.380 1.00 88.31 80 TYR A N 1
ATOM 676 C CA . TYR A 1 80 ? -2.394 0.911 -6.013 1.00 88.31 80 TYR A CA 1
ATOM 677 C C . TYR A 1 80 ? -3.176 1.883 -5.118 1.00 88.31 80 TYR A C 1
ATOM 679 O O . TYR A 1 80 ? -3.494 1.569 -3.974 1.00 88.31 80 TYR A O 1
ATOM 687 N N . ME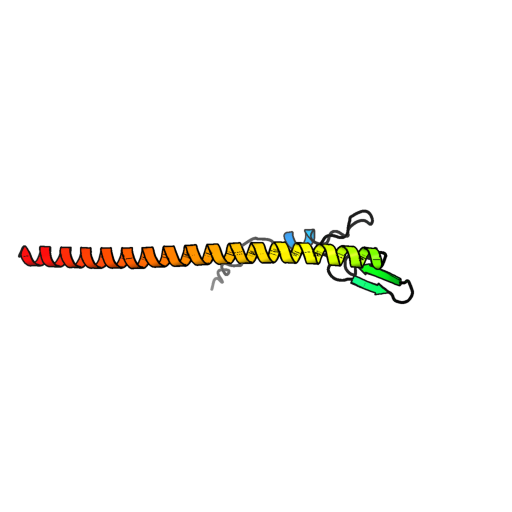T A 1 81 ? -3.529 3.060 -5.637 1.00 89.00 81 MET A N 1
ATOM 688 C CA . MET A 1 81 ? -4.326 4.035 -4.894 1.00 89.00 81 MET A CA 1
ATOM 689 C C . MET A 1 81 ? -5.754 3.542 -4.623 1.00 89.00 81 MET A C 1
ATOM 691 O O . MET A 1 81 ? -6.279 3.812 -3.540 1.00 89.00 81 MET A O 1
ATOM 695 N N . ALA A 1 82 ? -6.362 2.799 -5.552 1.00 93.81 82 ALA A N 1
ATOM 696 C CA . ALA A 1 82 ? -7.657 2.155 -5.333 1.00 93.81 82 ALA A CA 1
ATOM 697 C C . ALA A 1 82 ? -7.577 1.084 -4.230 1.00 93.81 82 ALA A C 1
ATOM 699 O O . ALA A 1 82 ? -8.391 1.104 -3.306 1.00 93.81 82 ALA A O 1
ATOM 700 N N . ASP A 1 83 ? -6.547 0.234 -4.254 1.00 92.00 83 ASP A N 1
ATOM 701 C CA . ASP A 1 83 ? -6.324 -0.797 -3.232 1.00 92.00 83 ASP A CA 1
ATOM 702 C C . ASP A 1 83 ? -6.115 -0.179 -1.838 1.00 92.00 83 ASP A C 1
ATOM 704 O O . ASP A 1 83 ? -6.652 -0.659 -0.835 1.00 92.00 83 ASP A O 1
ATOM 708 N N . VAL A 1 84 ? -5.364 0.928 -1.761 1.00 93.75 84 VAL A N 1
ATOM 709 C CA . VAL A 1 84 ? -5.161 1.685 -0.515 1.00 93.75 84 VAL A CA 1
ATOM 710 C C . VAL A 1 84 ? -6.476 2.275 -0.006 1.00 93.75 84 VAL A C 1
ATOM 712 O O . VAL A 1 84 ? -6.729 2.242 1.200 1.00 93.75 84 VAL A O 1
ATOM 715 N N . ALA A 1 85 ? -7.317 2.813 -0.892 1.00 95.12 85 ALA A N 1
ATOM 716 C CA . ALA A 1 85 ? -8.622 3.348 -0.513 1.00 95.12 85 ALA A CA 1
ATOM 717 C C . ALA A 1 85 ? -9.547 2.247 0.032 1.00 95.12 85 ALA A C 1
ATOM 719 O O . ALA A 1 85 ? -10.159 2.425 1.087 1.00 95.12 85 ALA A O 1
ATOM 720 N N . GLU A 1 86 ? -9.587 1.083 -0.619 1.00 96.00 86 GLU A N 1
ATOM 721 C CA . GLU A 1 86 ? -10.360 -0.072 -0.153 1.00 96.00 86 GLU A CA 1
ATOM 722 C C . GLU A 1 86 ? -9.854 -0.588 1.204 1.00 96.00 86 GLU A C 1
ATOM 724 O O . GLU A 1 86 ? -10.640 -0.876 2.110 1.00 96.00 86 GLU A O 1
ATOM 729 N N . ALA A 1 87 ? -8.533 -0.685 1.382 1.00 94.06 87 ALA A N 1
ATOM 730 C CA . ALA A 1 87 ? -7.934 -1.093 2.649 1.00 94.06 87 ALA A CA 1
ATOM 731 C C . ALA A 1 87 ? -8.295 -0.133 3.795 1.00 94.06 87 ALA A C 1
ATOM 733 O O . ALA A 1 87 ? -8.620 -0.586 4.892 1.00 94.06 87 ALA A O 1
ATOM 734 N N . ARG A 1 88 ? -8.302 1.183 3.538 1.00 96.12 88 ARG A N 1
ATOM 735 C CA . ARG A 1 88 ? -8.745 2.189 4.518 1.00 96.12 88 ARG A CA 1
ATOM 736 C C . ARG A 1 88 ? -10.209 2.000 4.903 1.00 96.12 88 ARG A C 1
ATOM 738 O O . ARG A 1 88 ? -10.498 1.943 6.093 1.00 96.12 88 ARG A O 1
ATOM 745 N N . GLY A 1 89 ? -11.097 1.800 3.927 1.00 97.56 89 GLY A N 1
ATOM 746 C CA . GLY A 1 89 ? -12.513 1.531 4.198 1.00 97.56 89 GLY A CA 1
ATOM 747 C C . GLY A 1 89 ? -12.727 0.275 5.053 1.00 97.56 89 GLY A C 1
ATOM 748 O O . GLY A 1 89 ? -13.522 0.283 5.991 1.00 97.56 89 GLY A O 1
ATOM 749 N N . ARG A 1 90 ? -11.956 -0.793 4.804 1.00 97.50 90 ARG A N 1
ATOM 750 C CA . ARG A 1 90 ? -11.986 -2.009 5.639 1.00 97.50 90 ARG A CA 1
ATOM 751 C C . ARG A 1 90 ? -11.527 -1.747 7.076 1.00 97.50 90 ARG A C 1
ATOM 753 O O . ARG A 1 90 ? -12.143 -2.260 8.007 1.00 97.50 90 ARG A O 1
ATOM 760 N N . ILE A 1 91 ? -10.473 -0.953 7.269 1.00 97.56 91 ILE A N 1
ATOM 761 C CA . ILE A 1 91 ? -9.977 -0.583 8.606 1.00 97.56 91 ILE A CA 1
ATOM 762 C C . ILE A 1 91 ? -11.012 0.255 9.363 1.00 97.56 91 ILE A C 1
ATOM 764 O O . ILE A 1 91 ? -11.241 0.017 10.550 1.00 97.56 91 ILE A O 1
ATOM 768 N N . GLU A 1 92 ? -11.657 1.210 8.695 1.00 97.50 92 GLU A N 1
ATOM 769 C CA . GLU A 1 92 ? -12.717 2.027 9.292 1.00 97.50 92 GLU A CA 1
ATOM 770 C C . GLU A 1 92 ? -13.896 1.164 9.757 1.00 97.50 92 GLU A C 1
ATOM 772 O O . GLU A 1 92 ? -14.361 1.308 10.891 1.00 97.50 92 GLU A O 1
ATOM 777 N N . GLU A 1 93 ? -14.327 0.202 8.936 1.00 97.69 93 GLU A N 1
ATOM 778 C CA . GLU A 1 93 ? -15.405 -0.717 9.307 1.00 97.69 93 GLU A CA 1
ATOM 779 C C . GLU A 1 93 ? -15.021 -1.608 10.496 1.00 97.69 93 GLU A C 1
ATOM 781 O O . GLU A 1 93 ? -15.793 -1.734 11.450 1.00 97.69 93 GLU A O 1
ATOM 786 N N . LEU A 1 94 ? -13.811 -2.178 10.496 1.00 98.06 94 LEU A N 1
ATOM 787 C CA . LEU A 1 94 ? -13.311 -2.964 11.629 1.00 98.06 94 LEU A CA 1
ATOM 788 C C . LEU A 1 94 ? -13.263 -2.133 12.915 1.00 98.06 94 LEU A C 1
ATOM 790 O O . LEU A 1 94 ? -13.714 -2.589 13.965 1.00 98.06 94 LEU A O 1
ATOM 794 N N . THR A 1 95 ? -12.805 -0.885 12.821 1.00 97.88 95 THR A N 1
ATOM 795 C CA . THR A 1 95 ? -12.772 0.050 13.954 1.00 97.88 95 THR A CA 1
ATOM 796 C C . THR A 1 95 ? -14.181 0.292 14.501 1.00 97.88 95 THR A C 1
ATOM 798 O O . THR A 1 95 ? -14.406 0.246 15.714 1.00 97.88 95 THR A O 1
ATOM 801 N N . ARG A 1 96 ? -15.170 0.485 13.619 1.00 97.75 96 ARG A N 1
ATOM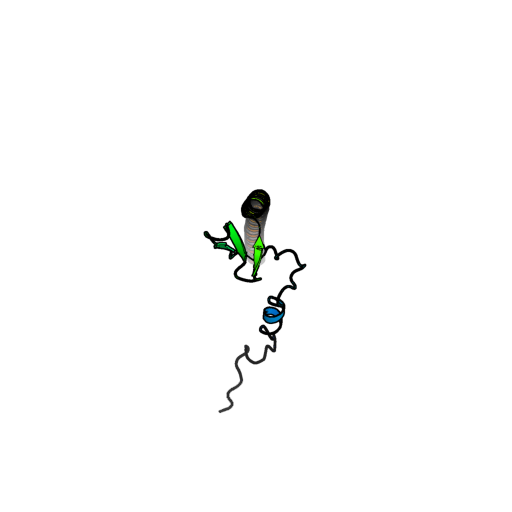 802 C CA . ARG A 1 96 ? -16.577 0.650 14.006 1.00 97.75 96 ARG A CA 1
ATOM 803 C C . ARG A 1 96 ? -17.125 -0.585 14.723 1.00 97.75 96 ARG A C 1
ATOM 805 O O . ARG A 1 96 ? -17.856 -0.452 15.711 1.00 97.75 96 ARG A O 1
ATOM 812 N N . LEU A 1 97 ? -16.791 -1.782 14.244 1.00 97.88 97 LEU A N 1
ATOM 813 C CA . LEU A 1 97 ? -17.204 -3.041 14.866 1.00 97.88 97 LEU A CA 1
ATOM 814 C C . LEU A 1 97 ? -16.564 -3.233 16.243 1.00 97.88 97 LEU A C 1
ATOM 816 O O . LEU A 1 97 ? -17.267 -3.603 17.183 1.00 97.88 97 LEU A O 1
ATOM 820 N N . GLU A 1 98 ? -15.277 -2.919 16.398 1.00 97.88 98 GLU A N 1
ATOM 821 C CA . GLU A 1 98 ? -14.594 -2.989 17.693 1.00 97.88 98 GLU A CA 1
ATOM 822 C C . GLU A 1 98 ? -15.220 -2.059 18.734 1.00 97.88 98 GLU A C 1
ATOM 824 O O . GLU A 1 98 ? -15.457 -2.472 19.872 1.00 97.88 98 GLU A O 1
ATOM 829 N N . VAL A 1 99 ? -15.517 -0.811 18.356 1.00 97.62 99 VAL A N 1
ATOM 830 C CA . VAL A 1 99 ? -16.171 0.157 19.251 1.00 97.62 99 VAL A CA 1
ATOM 831 C C . VAL A 1 99 ? -17.547 -0.358 19.682 1.00 97.62 99 VAL A C 1
ATOM 833 O O . VAL A 1 99 ? -17.866 -0.349 20.873 1.00 97.62 99 VAL A O 1
ATOM 836 N N . ASN A 1 100 ? -18.340 -0.880 18.742 1.00 97.50 100 ASN A N 1
ATOM 837 C CA . ASN A 1 100 ? -19.646 -1.465 19.049 1.00 97.50 100 ASN A CA 1
ATOM 838 C C . ASN A 1 100 ? -19.541 -2.693 19.963 1.00 97.50 100 ASN A C 1
ATOM 840 O O . ASN A 1 100 ? -20.315 -2.822 20.913 1.00 97.50 100 ASN A O 1
ATOM 844 N N . ALA A 1 101 ? -18.591 -3.593 19.706 1.00 97.69 101 ALA A N 1
ATOM 845 C CA . ALA A 1 101 ? -18.370 -4.777 20.530 1.00 97.69 101 ALA A CA 1
ATOM 846 C C . ALA A 1 101 ? -17.970 -4.398 21.965 1.00 97.69 101 ALA A C 1
ATOM 848 O O . ALA A 1 101 ? -18.543 -4.926 22.921 1.00 97.69 101 ALA A O 1
ATOM 849 N N . LYS A 1 102 ? -17.065 -3.422 22.124 1.00 97.62 102 LYS A N 1
ATOM 850 C CA . LYS A 1 102 ? -16.674 -2.875 23.434 1.00 97.62 102 LYS A CA 1
ATOM 851 C C . LYS A 1 102 ? -17.869 -2.279 24.176 1.00 97.62 102 LYS A C 1
ATOM 853 O O . LYS A 1 102 ? -18.062 -2.586 25.350 1.00 97.62 102 LYS A O 1
ATOM 858 N N . ALA A 1 103 ? -18.707 -1.493 23.500 1.00 97.19 103 ALA A N 1
ATOM 859 C CA . ALA A 1 103 ? -19.911 -0.919 24.102 1.00 97.19 103 ALA A CA 1
ATOM 860 C C . ALA A 1 103 ? -20.903 -2.002 24.564 1.00 97.19 103 ALA A C 1
ATOM 862 O O . ALA A 1 103 ? -21.413 -1.942 25.684 1.00 97.19 103 ALA A O 1
ATOM 863 N N . ARG A 1 104 ? -21.137 -3.035 23.741 1.00 96.88 104 ARG A N 1
ATOM 864 C CA . ARG A 1 104 ? -21.986 -4.182 24.111 1.00 96.88 104 ARG A CA 1
ATOM 865 C C . ARG A 1 104 ? -21.446 -4.916 25.334 1.00 96.88 104 ARG A C 1
ATOM 867 O O . ARG A 1 104 ? -22.219 -5.225 26.237 1.00 96.88 104 ARG A O 1
ATOM 874 N N . TRP A 1 105 ? -20.138 -5.159 25.381 1.00 96.62 105 TRP A N 1
ATOM 875 C CA . TRP A 1 105 ? -19.494 -5.810 26.519 1.00 96.62 105 TRP A CA 1
ATOM 876 C C . TRP A 1 105 ? -19.617 -4.983 27.802 1.00 96.62 105 TRP A C 1
ATOM 878 O O . TRP A 1 105 ? -19.988 -5.526 28.839 1.00 96.62 105 TRP A O 1
ATOM 888 N N . LEU A 1 106 ? -19.384 -3.667 27.736 1.00 96.12 106 LEU A N 1
ATOM 889 C CA . LEU A 1 106 ? -19.545 -2.771 28.885 1.00 96.12 106 LEU A CA 1
ATOM 890 C C . LEU A 1 106 ? -20.983 -2.778 29.417 1.00 96.12 106 LEU A C 1
ATOM 892 O O . LEU A 1 106 ? -21.189 -2.892 30.624 1.00 96.12 106 LEU A O 1
ATOM 896 N N . ASN A 1 107 ? -21.972 -2.723 28.523 1.00 96.00 107 ASN A N 1
ATOM 897 C CA . ASN A 1 107 ? -23.383 -2.788 28.899 1.00 96.00 107 ASN A CA 1
ATOM 898 C C . ASN A 1 107 ? -23.750 -4.136 29.534 1.00 96.00 107 ASN A C 1
ATOM 900 O O . ASN A 1 107 ? -24.442 -4.166 30.549 1.00 96.00 107 ASN A O 1
ATOM 904 N N . ALA A 1 108 ? -23.269 -5.248 28.972 1.00 95.44 108 ALA A N 1
ATOM 905 C CA . ALA A 1 108 ? -23.480 -6.576 29.542 1.00 95.44 108 ALA A CA 1
ATOM 906 C C . ALA A 1 108 ? -22.830 -6.705 30.929 1.00 95.44 108 ALA A C 1
ATOM 908 O O . ALA A 1 108 ? -23.465 -7.187 31.863 1.00 95.44 108 ALA A O 1
ATOM 909 N N . LYS A 1 109 ? -21.598 -6.206 31.088 1.00 96.38 109 LYS A N 1
ATOM 910 C CA . LYS A 1 109 ? -20.883 -6.185 32.369 1.00 96.38 109 LYS A CA 1
ATOM 911 C C . LYS A 1 109 ? -21.626 -5.363 33.423 1.00 96.38 109 LYS A C 1
ATOM 913 O O . LYS A 1 109 ? -21.718 -5.797 34.566 1.00 96.38 109 LYS A O 1
ATOM 918 N N . LYS A 1 110 ? -22.162 -4.198 33.043 1.00 95.56 110 LYS A N 1
ATOM 919 C CA . LYS A 1 110 ? -22.968 -3.355 33.935 1.00 95.56 110 LYS A CA 1
ATOM 920 C C . LYS A 1 110 ? -24.228 -4.089 34.403 1.00 95.56 110 LYS A C 1
ATOM 922 O O . LYS A 1 110 ? -24.440 -4.187 35.603 1.00 95.56 110 LYS A O 1
ATOM 927 N N . ARG A 1 111 ? -24.984 -4.688 33.476 1.00 94.12 111 ARG A N 1
ATOM 928 C CA . ARG A 1 111 ? -26.191 -5.471 33.796 1.00 94.12 111 ARG A CA 1
ATOM 929 C C . ARG A 1 111 ? -25.910 -6.665 34.706 1.00 94.12 111 ARG A C 1
ATOM 931 O O . ARG A 1 111 ? -26.689 -6.936 35.605 1.00 94.12 111 ARG A O 1
ATOM 938 N N . LEU A 1 112 ? -24.800 -7.371 34.487 1.00 93.50 112 LEU A N 1
ATOM 939 C CA . LEU A 1 112 ? -24.392 -8.475 35.362 1.00 93.50 112 LEU A CA 1
ATOM 940 C C . LEU A 1 112 ? -24.097 -8.005 36.791 1.00 93.50 112 LEU A C 1
ATOM 942 O O . LEU A 1 112 ? -24.403 -8.727 37.731 1.00 93.50 112 LEU A O 1
ATOM 946 N N . LYS A 1 113 ? -23.517 -6.809 36.956 1.00 93.44 113 LYS A N 1
ATOM 947 C CA . LYS A 1 113 ? -23.272 -6.220 38.278 1.00 93.44 113 LYS A CA 1
ATOM 948 C C . LYS A 1 113 ? -24.582 -5.855 38.975 1.00 93.44 113 LYS A C 1
ATOM 950 O O . LYS A 1 113 ? -24.757 -6.233 40.121 1.00 93.44 113 LYS A O 1
ATOM 955 N N . GLU A 1 114 ? -25.491 -5.189 38.264 1.00 92.94 114 GLU A N 1
ATOM 956 C CA . GLU A 1 114 ? -26.817 -4.807 38.780 1.00 92.94 114 GLU A CA 1
ATOM 957 C C . GLU A 1 114 ? -27.614 -6.041 39.240 1.00 92.94 114 GLU A C 1
ATOM 959 O O . GLU A 1 114 ? -28.093 -6.073 40.364 1.00 92.94 114 GLU A O 1
ATOM 964 N N . LEU A 1 115 ? -27.652 -7.110 38.433 1.00 90.44 115 LEU A N 1
ATOM 965 C CA . LEU A 1 115 ? -28.319 -8.368 38.804 1.00 90.44 115 LEU A CA 1
ATOM 966 C C . LEU A 1 115 ? -27.669 -9.087 39.997 1.00 90.44 115 LEU A C 1
ATOM 968 O O . LEU A 1 115 ? -28.345 -9.822 40.707 1.00 90.44 115 LEU A O 1
ATOM 972 N N . GLY A 1 116 ? -26.356 -8.931 40.184 1.00 82.06 116 GLY A N 1
ATOM 973 C CA . GLY A 1 116 ? -25.646 -9.486 41.337 1.00 82.06 116 GLY A CA 1
ATOM 974 C C . GLY A 1 116 ? -25.902 -8.702 42.624 1.00 82.06 116 GLY A C 1
ATOM 975 O O . GLY A 1 116 ? -25.977 -9.307 43.683 1.00 82.06 116 GLY A O 1
ATOM 976 N N . GLU A 1 117 ? -26.069 -7.382 42.526 1.00 68.88 117 GLU A N 1
ATOM 977 C CA . GLU A 1 117 ? -26.420 -6.507 43.654 1.00 68.88 117 GLU A CA 1
ATOM 978 C C . GLU A 1 117 ? -27.896 -6.648 44.065 1.00 68.88 117 GLU A C 1
ATOM 980 O O . GLU A 1 117 ? -28.216 -6.473 45.231 1.00 68.88 117 GLU A O 1
ATOM 985 N N . GLU A 1 118 ? -28.796 -6.995 43.139 1.00 62.00 118 GLU A N 1
ATOM 986 C CA . GLU A 1 118 ? -30.214 -7.281 43.431 1.00 62.00 118 GLU A CA 1
ATOM 987 C C . GLU A 1 118 ? -30.455 -8.666 44.071 1.00 62.00 118 GLU A C 1
ATOM 989 O O . GLU A 1 118 ? -31.575 -8.959 44.493 1.00 62.00 118 GLU A O 1
ATOM 994 N N . ALA A 1 119 ? -29.438 -9.535 44.114 1.00 55.09 119 ALA A N 1
ATOM 995 C CA . ALA A 1 119 ? -29.536 -10.903 44.630 1.00 55.09 119 ALA A CA 1
ATOM 996 C C . ALA A 1 119 ? -29.018 -11.079 46.077 1.00 55.09 119 ALA A C 1
ATOM 998 O O . ALA A 1 119 ? -29.164 -12.176 46.624 1.00 55.09 119 ALA A O 1
ATOM 999 N N . GLU A 1 120 ? -28.431 -10.035 46.677 1.00 46.09 120 GLU A N 1
ATOM 1000 C CA . GLU A 1 120 ? -28.058 -9.939 48.106 1.00 46.09 120 GLU A CA 1
ATOM 1001 C C . GLU A 1 120 ? -29.104 -9.153 48.910 1.00 46.09 120 GLU A C 1
ATOM 1003 O O . GLU A 1 120 ? -29.356 -9.553 50.072 1.00 46.09 120 GLU A O 1
#

Sequence (120 aa):
MSDEPKPCDLIEFRHIDQKQRLYEKHRYDKPCSTSCRQVELHSHTRSCVCKTCGKVWEPYDYLVRLSRNWTTYRADYDKYMADVAEARGRIEELTRLEVNAKARWLNAKKRLKELGEEAE

pLDDT: mean 71.73, std 20.36, range [36.97, 98.06]

Foldseek 3Di:
DDPDDDPVVPDPPPPPVVVVVVQPQDDQPDDDPPPQPAWDQDPVVCWIAGPRRRHIDRVVVVVVVVVVVVVVVVVVVVVVVVVVVVVVVVVVVVVVVVVVVVVVVVVVVVVVVVVVVVVD

Radius of gyration: 29.95 Å; chains: 1; bounding box: 61×30×79 Å

Secondary structure (DSSP, 8-state):
---PPPTTTT----TTHHHHGGG----TTSPPPTT---EEEETTTTEEEETTT--EE-HHHHHHHHHHHHHHHHHHHHHHHHHHHHHHHHHHHHHHHHHHHHHHHHHHHHHHHHHHHTT-